Protein AF-A0ABD1QS02-F1 (afdb_monomer)

Organism: NCBI:txid205694

pLDDT: mean 90.19, std 6.17, range [58.97, 97.56]

Secondary structure (DSSP, 8-state):
--HHHHHHHHHHHHHHTS-GGGEEE-SSTTT--EEE--SSS---EEE-TTT--EEETTTTEE--TTS-HHHHHHS-GGG-SHHHHHHHHHHHHTTPEEPTTT--EE---SS-SEEE-TTS-EEETTT-PBP-TT------

Radius of gyration: 23.35 Å; Cα contacts (8 Å, |Δi|>4): 158; chains: 1; bounding box: 47×21×77 Å

Nearest PDB structures (foldseek):
  7m4m-assembly1_A  TM=3.758E-01  e=2.026E-07  Homo sapiens
  7m4m-assembly2_B  TM=3.766E-01  e=2.647E-07  Homo sapiens
  7m4n-assembly2_B  TM=6.514E-01  e=8.968E-03  Homo sapiens
  7m4o-assembly1_A  TM=6.558E-01  e=1.750E-02  Homo sapiens
  7m4n-assembly1_A  TM=6.416E-01  e=2.614E-02  Homo sapiens

InterPro domains:
  IPR002867 IBR domain [PF01485] (14-69)
  IPR002867 IBR domain [PF01485] (90-138)
  IPR002867 IBR domain [SM00647] (7-69)
  IPR002867 IBR domain [SM00647] (79-138)
  IPR031127 E3 ubiquitin ligase RBR family [PTHR11685] (4-131)
  IPR044066 TRIAD supradomain [PS51873] (1-140)

Foldseek 3Di:
DPPVVVVVVVVVVVVVPADPVQWDFQQDPVGRHIDGHPPPDLAQWDADPGPRFIDGPVQNHGDLPQADPVRLVPDDPVCNDPVSSVVVNVCVVQVWAAQPPPRDTDHDDDDAQWDQDPVRFTAGSQPNHGDDPPDDDGDD

Sequence (140 aa):
MPNDVITMWADALCESLIPPSQKFYCPYKDCSAMLVNDGDKIIRESECPFCWRLFCAQCNVPWHSGVECEEFQRLNENERGREDLMVYELAKQENWQRCPKCKFYVEKTEGCLHISCRCNFEFCYACGETWTSTHGGCRP

Solvent-accessible surface area (backbone atoms only — not comparable to full-atom values): 8842 Å² total; per-residue (Å²): 129,65,68,68,58,55,50,53,51,52,51,53,52,59,55,66,71,54,57,74,91,30,53,48,54,45,58,49,85,91,65,48,46,81,45,79,51,91,72,87,64,94,52,50,80,45,66,40,94,87,76,73,46,58,24,25,64,73,75,57,35,66,56,58,77,94,51,53,72,72,59,54,70,70,47,55,80,94,48,68,42,74,67,42,42,52,52,50,45,50,31,61,76,70,68,41,37,51,41,78,86,81,59,49,76,43,82,80,90,72,88,71,53,76,39,76,43,97,85,74,49,49,24,29,58,69,78,47,44,75,63,50,99,83,68,74,89,82,65,126

Mean predicted aligned error: 7.41 Å

Structure (mmCIF, N/CA/C/O backbone):
data_AF-A0ABD1QS02-F1
#
_entry.id   AF-A0ABD1QS02-F1
#
loop_
_atom_site.group_PDB
_atom_site.id
_atom_site.type_symbol
_atom_site.label_atom_id
_atom_site.label_alt_id
_atom_site.label_comp_id
_atom_site.label_asym_id
_atom_site.label_entity_id
_atom_site.label_seq_id
_atom_site.pdbx_PDB_ins_code
_atom_site.Cartn_x
_atom_site.Cartn_y
_atom_site.Cartn_z
_atom_site.occupancy
_atom_site.B_iso_or_equiv
_atom_site.auth_seq_id
_atom_site.auth_comp_id
_atom_site.auth_asym_id
_atom_site.auth_atom_id
_atom_site.pdbx_PDB_model_num
ATOM 1 N N . MET A 1 1 ? 23.789 -8.936 -44.831 1.00 58.97 1 MET A N 1
ATOM 2 C CA . MET A 1 1 ? 22.963 -9.211 -43.637 1.00 58.97 1 MET A CA 1
ATOM 3 C C . MET A 1 1 ? 21.734 -8.324 -43.686 1.00 58.97 1 MET A C 1
ATOM 5 O O . MET A 1 1 ? 21.883 -7.205 -44.164 1.00 58.97 1 MET A O 1
ATOM 9 N N . PRO A 1 2 ? 20.554 -8.795 -43.252 1.00 77.06 2 PRO A N 1
ATOM 10 C CA . PRO A 1 2 ? 19.379 -7.935 -43.134 1.00 77.06 2 PRO A CA 1
ATOM 11 C C . PRO A 1 2 ? 19.676 -6.803 -42.147 1.00 77.06 2 PRO A C 1
ATOM 13 O O . PRO A 1 2 ? 20.280 -7.052 -41.103 1.00 77.06 2 PRO A O 1
ATOM 16 N N . ASN A 1 3 ? 19.282 -5.579 -42.496 1.00 76.06 3 ASN A N 1
ATOM 17 C CA . ASN A 1 3 ? 19.550 -4.380 -41.698 1.00 76.06 3 ASN A CA 1
ATOM 18 C C . ASN A 1 3 ? 19.000 -4.522 -40.266 1.00 76.06 3 ASN A C 1
ATOM 20 O O . ASN A 1 3 ? 19.664 -4.161 -39.301 1.00 76.06 3 ASN A O 1
ATOM 24 N N . ASP A 1 4 ? 17.851 -5.182 -40.143 1.00 81.19 4 ASP A N 1
ATOM 25 C CA . ASP A 1 4 ? 17.141 -5.440 -38.889 1.00 81.19 4 ASP A CA 1
ATOM 26 C C . ASP A 1 4 ? 17.986 -6.247 -37.893 1.00 81.19 4 ASP A C 1
ATOM 28 O O . ASP A 1 4 ? 17.966 -5.988 -36.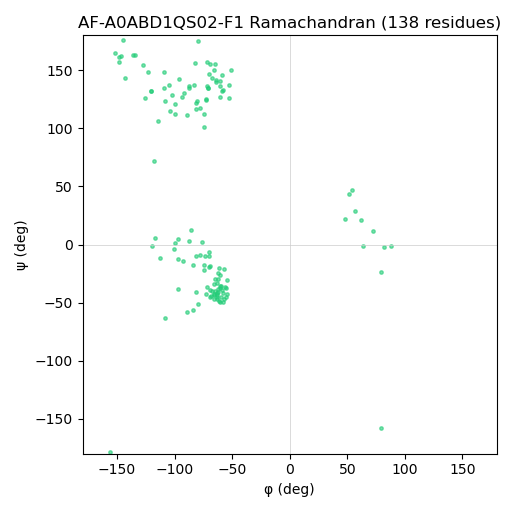693 1.00 81.19 4 ASP A O 1
ATOM 32 N N . VAL A 1 5 ? 18.800 -7.189 -38.385 1.00 83.00 5 VAL A N 1
ATOM 33 C CA . VAL A 1 5 ? 19.680 -7.992 -37.525 1.00 83.00 5 VAL A CA 1
ATOM 34 C C . VAL A 1 5 ? 20.835 -7.143 -36.997 1.00 83.00 5 VAL A C 1
ATOM 36 O O . VAL A 1 5 ? 21.226 -7.301 -35.848 1.00 83.00 5 VAL A O 1
ATOM 39 N N . ILE A 1 6 ? 21.365 -6.216 -37.799 1.00 84.50 6 ILE A N 1
ATOM 40 C CA . ILE A 1 6 ? 22.436 -5.312 -37.356 1.00 84.50 6 ILE A CA 1
ATOM 41 C C . ILE A 1 6 ? 21.911 -4.372 -36.266 1.00 84.50 6 ILE A C 1
ATOM 43 O O . ILE A 1 6 ? 22.582 -4.197 -35.252 1.00 84.50 6 ILE A O 1
ATOM 47 N N . THR A 1 7 ? 20.703 -3.826 -36.437 1.00 84.56 7 THR A N 1
ATOM 48 C CA . THR A 1 7 ? 20.045 -2.987 -35.425 1.00 84.56 7 THR A CA 1
ATOM 49 C C . THR A 1 7 ? 19.822 -3.754 -34.124 1.00 84.56 7 THR A C 1
ATOM 51 O O . THR A 1 7 ? 20.266 -3.299 -33.077 1.00 84.56 7 THR A O 1
ATOM 54 N N . MET A 1 8 ? 19.260 -4.965 -34.185 1.00 82.69 8 MET A N 1
ATOM 55 C CA . MET A 1 8 ? 19.061 -5.794 -32.990 1.00 82.69 8 MET A CA 1
ATOM 56 C C . MET A 1 8 ? 20.369 -6.111 -32.254 1.00 82.69 8 MET A C 1
ATOM 58 O O . MET A 1 8 ? 20.401 -6.140 -31.027 1.00 82.69 8 MET A O 1
ATOM 62 N N . TRP A 1 9 ? 21.453 -6.373 -32.990 1.00 85.50 9 TRP A N 1
ATOM 63 C CA . TRP A 1 9 ? 22.761 -6.632 -32.386 1.00 85.50 9 TRP A CA 1
ATOM 64 C C . TRP A 1 9 ? 23.346 -5.374 -31.744 1.00 85.50 9 TRP A C 1
ATOM 66 O O . TRP A 1 9 ? 23.940 -5.469 -30.672 1.00 85.50 9 TRP A O 1
ATOM 76 N N . ALA A 1 10 ? 23.173 -4.209 -32.370 1.00 84.62 10 ALA A N 1
ATOM 77 C CA . ALA A 1 10 ? 23.593 -2.935 -31.799 1.00 84.62 10 ALA A CA 1
ATOM 78 C C . ALA A 1 10 ? 22.831 -2.623 -30.500 1.00 84.62 10 ALA A C 1
ATOM 80 O O . ALA A 1 10 ? 23.466 -2.296 -29.498 1.00 84.62 10 ALA A O 1
ATOM 81 N N . ASP A 1 11 ? 21.509 -2.810 -30.486 1.00 85.31 11 ASP A N 1
ATOM 82 C CA . ASP A 1 11 ? 20.675 -2.624 -29.295 1.00 85.31 11 ASP A CA 1
ATOM 83 C C . ASP A 1 11 ? 21.090 -3.590 -28.178 1.00 85.31 11 ASP A C 1
ATOM 85 O O . ASP A 1 11 ? 21.380 -3.161 -27.064 1.00 85.31 11 ASP A O 1
ATOM 89 N N . ALA A 1 12 ? 21.246 -4.882 -28.486 1.00 84.69 12 ALA A N 1
ATOM 90 C CA . ALA A 1 12 ? 21.679 -5.882 -27.510 1.00 84.69 12 ALA A CA 1
ATOM 91 C C . ALA A 1 12 ? 23.068 -5.578 -26.917 1.00 84.69 12 ALA A C 1
ATOM 93 O O . ALA A 1 12 ? 23.300 -5.788 -25.723 1.00 84.69 12 ALA A O 1
ATOM 94 N N . LEU A 1 13 ? 23.999 -5.066 -27.730 1.00 87.12 13 LEU A N 1
ATOM 95 C CA . LEU A 1 13 ? 25.314 -4.632 -27.260 1.00 87.12 13 LEU A CA 1
ATOM 96 C C . LEU A 1 13 ? 25.198 -3.424 -26.326 1.00 87.12 13 LEU A C 1
ATOM 98 O O . LEU A 1 13 ? 25.777 -3.459 -25.241 1.00 87.12 13 LEU A O 1
ATOM 102 N N . CYS A 1 14 ? 24.427 -2.399 -26.695 1.00 84.44 14 CYS A N 1
ATOM 103 C CA . CYS A 1 14 ? 24.156 -1.248 -25.832 1.00 84.44 14 CYS A CA 1
ATOM 104 C C . CYS A 1 14 ? 23.538 -1.679 -24.497 1.00 84.44 14 CYS A C 1
ATOM 106 O O . CYS A 1 14 ? 24.009 -1.276 -23.434 1.00 84.44 14 CYS A O 1
ATOM 108 N N . GLU A 1 15 ? 22.537 -2.558 -24.532 1.00 84.38 15 GLU A N 1
ATOM 109 C CA . GLU A 1 15 ? 21.910 -3.086 -23.325 1.00 84.38 15 GLU A CA 1
ATOM 110 C C . GLU A 1 15 ? 22.900 -3.872 -22.460 1.00 84.38 15 GLU A C 1
ATOM 112 O O . GLU A 1 15 ? 22.857 -3.766 -21.235 1.00 84.38 15 GLU A O 1
ATOM 117 N N . SER A 1 16 ? 23.817 -4.641 -23.054 1.00 86.44 16 SER A N 1
ATOM 118 C CA . SER A 1 16 ? 24.817 -5.429 -22.315 1.00 86.44 16 SER A CA 1
ATOM 119 C C . SER A 1 16 ? 25.778 -4.581 -21.472 1.00 86.44 16 SER A C 1
ATOM 121 O O . SER A 1 16 ? 26.301 -5.076 -20.473 1.00 86.44 16 SER A O 1
ATOM 123 N N . LEU A 1 17 ? 25.971 -3.307 -21.833 1.00 88.75 17 LEU A N 1
ATOM 124 C CA . LEU A 1 17 ? 26.829 -2.372 -21.100 1.00 88.75 17 LEU A CA 1
ATOM 125 C C . LEU A 1 17 ? 26.200 -1.887 -19.793 1.00 88.75 17 LEU A C 1
ATOM 127 O O . LEU A 1 17 ? 26.923 -1.457 -18.898 1.00 88.75 17 LEU A O 1
ATOM 131 N N . ILE A 1 18 ? 24.873 -1.959 -19.671 1.00 87.56 18 ILE A N 1
ATOM 132 C CA . ILE A 1 18 ? 24.165 -1.528 -18.469 1.00 87.56 18 ILE A CA 1
ATOM 133 C C . ILE A 1 18 ? 24.242 -2.658 -17.421 1.00 87.56 18 ILE A C 1
ATOM 135 O O . ILE A 1 18 ? 23.764 -3.774 -17.680 1.00 87.56 18 ILE A O 1
ATOM 139 N N . PRO A 1 19 ? 24.800 -2.400 -16.223 1.00 89.31 19 PRO A N 1
ATOM 140 C CA . PRO A 1 19 ? 24.826 -3.349 -15.119 1.00 89.31 19 PRO A CA 1
ATOM 141 C C . PRO A 1 19 ? 23.431 -3.898 -14.788 1.00 89.31 19 PRO A C 1
ATOM 143 O O . PRO A 1 19 ? 22.477 -3.124 -14.687 1.00 89.31 19 PRO A O 1
ATOM 146 N N . PRO A 1 20 ? 23.283 -5.210 -14.523 1.00 85.69 20 PRO A N 1
ATOM 147 C CA . PRO A 1 20 ? 22.000 -5.785 -14.117 1.00 85.69 20 PRO A CA 1
ATOM 148 C C . PRO A 1 20 ? 21.375 -5.106 -12.890 1.00 85.69 20 PRO A C 1
ATOM 150 O O . PRO A 1 20 ? 20.158 -5.026 -12.802 1.00 85.69 20 PRO A O 1
ATOM 153 N N . SER A 1 21 ? 22.191 -4.577 -11.972 1.00 86.94 21 SER A N 1
ATOM 154 C CA . SER A 1 21 ? 21.732 -3.856 -10.776 1.00 86.94 21 SER A CA 1
ATOM 155 C C . SER A 1 21 ? 21.088 -2.497 -11.065 1.00 86.94 21 SER A C 1
ATOM 157 O O . SER A 1 21 ? 20.406 -1.966 -10.196 1.00 86.94 21 SER A O 1
ATOM 159 N N . GLN A 1 22 ? 21.321 -1.926 -12.249 1.00 88.69 22 GLN A N 1
ATOM 160 C CA . GLN A 1 22 ? 20.731 -0.657 -12.684 1.00 88.69 22 GLN A CA 1
ATOM 161 C C . GLN A 1 22 ? 19.493 -0.868 -13.561 1.00 88.69 22 GLN A C 1
ATOM 163 O O . GLN A 1 22 ? 18.747 0.075 -13.810 1.00 88.69 22 GLN A O 1
ATOM 168 N N . LYS A 1 23 ? 19.251 -2.100 -14.022 1.00 90.00 23 LYS A N 1
ATOM 169 C CA . LYS A 1 23 ? 18.100 -2.438 -14.859 1.00 90.00 23 LYS A CA 1
ATOM 170 C C . LYS A 1 23 ? 16.901 -2.792 -14.003 1.00 90.00 23 LYS A C 1
ATOM 172 O O . LYS A 1 23 ? 16.981 -3.620 -13.099 1.00 90.00 23 LYS A O 1
ATOM 177 N N . PHE A 1 24 ? 15.761 -2.243 -14.374 1.00 92.31 24 PHE A N 1
ATOM 178 C CA . PHE A 1 24 ? 14.468 -2.676 -13.874 1.00 92.31 24 PHE A CA 1
ATOM 179 C C . PHE A 1 24 ? 13.432 -2.550 -14.989 1.00 92.31 24 PHE A C 1
ATOM 181 O O . PHE A 1 24 ? 13.738 -2.113 -16.097 1.00 92.31 24 PHE A O 1
ATOM 188 N N . TYR A 1 25 ? 12.205 -2.979 -14.722 1.00 94.44 25 TYR A N 1
ATOM 189 C CA . TYR A 1 25 ? 11.143 -2.978 -15.721 1.00 94.44 25 TYR A CA 1
ATOM 190 C C . TYR A 1 25 ? 9.952 -2.179 -15.223 1.00 94.44 25 TYR A C 1
ATOM 192 O O . TYR A 1 25 ? 9.657 -2.150 -14.027 1.00 94.44 25 TYR A O 1
ATOM 200 N N . CYS A 1 26 ? 9.243 -1.557 -16.163 1.00 96.62 26 CYS A N 1
ATOM 201 C CA . CYS A 1 26 ? 7.964 -0.929 -15.894 1.00 96.62 26 CYS A CA 1
ATOM 202 C C . CYS A 1 26 ? 7.030 -1.950 -15.212 1.00 96.62 26 CYS A C 1
ATOM 204 O O . CYS A 1 26 ? 6.806 -3.032 -15.763 1.00 96.62 26 CYS A O 1
ATOM 206 N N . PRO A 1 27 ? 6.451 -1.626 -14.041 1.00 95.94 27 PRO A N 1
ATOM 207 C CA . PRO A 1 27 ? 5.675 -2.592 -13.262 1.00 95.94 27 PRO A CA 1
ATOM 208 C C . PRO A 1 27 ? 4.301 -2.903 -13.866 1.00 95.94 27 PRO A C 1
ATOM 210 O O . PRO A 1 27 ? 3.607 -3.823 -13.432 1.00 95.94 27 PRO A O 1
ATOM 213 N N . TYR A 1 28 ? 3.888 -2.139 -14.873 1.00 96.06 28 TYR A N 1
ATOM 214 C CA . TYR A 1 28 ? 2.664 -2.389 -15.608 1.00 96.06 28 TYR A CA 1
ATOM 215 C C . TYR A 1 28 ? 2.892 -3.476 -16.660 1.00 96.06 28 TYR A C 1
ATOM 217 O O . TYR A 1 28 ? 3.672 -3.287 -17.593 1.00 96.06 28 TYR A O 1
ATOM 225 N N . LYS A 1 29 ? 2.199 -4.611 -16.507 1.00 94.00 29 LYS A N 1
ATOM 226 C CA . LYS A 1 29 ? 2.383 -5.834 -17.317 1.00 94.00 29 LYS A CA 1
ATOM 227 C C . LYS A 1 29 ? 2.124 -5.653 -18.815 1.00 94.00 29 LYS A C 1
ATOM 229 O O . LYS A 1 29 ? 2.643 -6.408 -19.621 1.00 94.00 29 LYS A O 1
ATOM 234 N N . ASP A 1 30 ? 1.288 -4.688 -19.174 1.00 96.69 30 ASP A N 1
ATOM 235 C CA . ASP A 1 30 ? 0.977 -4.302 -20.554 1.00 96.69 30 ASP A CA 1
ATOM 236 C C . ASP A 1 30 ? 2.041 -3.378 -21.175 1.00 96.69 30 ASP A C 1
ATOM 238 O O . ASP A 1 30 ? 2.003 -3.127 -22.373 1.00 96.69 30 ASP A O 1
ATOM 242 N N . CYS A 1 31 ? 2.986 -2.872 -20.375 1.00 97.38 31 CYS A N 1
ATOM 243 C CA . CYS A 1 31 ? 4.122 -2.077 -20.836 1.00 97.38 31 CYS A CA 1
ATOM 244 C C . CYS A 1 31 ? 5.428 -2.866 -20.727 1.00 97.38 31 CYS A C 1
ATOM 246 O O . CYS A 1 31 ? 6.080 -3.110 -21.735 1.00 97.38 31 CYS A O 1
ATOM 248 N N . SER A 1 32 ? 5.824 -3.239 -19.504 1.00 95.25 32 SER A N 1
ATOM 249 C CA . SER A 1 32 ? 7.060 -3.978 -19.199 1.00 95.25 32 SER A CA 1
ATOM 250 C C . SER A 1 32 ? 8.339 -3.439 -19.859 1.00 95.25 32 SER A C 1
ATOM 252 O O . SER A 1 32 ? 9.321 -4.167 -19.977 1.00 95.25 32 SER A O 1
ATOM 254 N N . ALA A 1 33 ? 8.357 -2.163 -20.257 1.00 95.06 33 ALA A N 1
ATOM 255 C CA . ALA A 1 33 ? 9.528 -1.532 -20.848 1.00 95.06 33 ALA A CA 1
ATOM 256 C C . ALA A 1 33 ? 10.714 -1.557 -19.874 1.00 95.06 33 ALA A C 1
ATOM 258 O O . ALA A 1 33 ? 10.530 -1.357 -18.669 1.00 95.06 33 ALA A O 1
ATOM 259 N N . MET A 1 34 ? 11.920 -1.793 -20.392 1.00 93.38 34 MET A N 1
ATOM 260 C CA . MET A 1 34 ? 13.146 -1.732 -19.600 1.00 93.38 34 MET A CA 1
ATOM 261 C C . MET A 1 34 ? 13.464 -0.277 -19.249 1.00 93.38 34 MET A C 1
ATOM 263 O O . MET A 1 34 ? 13.378 0.614 -20.093 1.00 93.38 34 MET A O 1
ATOM 267 N N . LEU A 1 35 ? 13.820 -0.046 -17.992 1.00 92.50 35 LEU A N 1
ATOM 268 C CA . LEU A 1 35 ? 14.182 1.245 -17.431 1.00 92.50 35 LEU A CA 1
ATOM 269 C C . LEU A 1 35 ? 15.540 1.125 -16.734 1.00 92.50 35 LEU A C 1
ATOM 271 O O . LEU A 1 35 ? 15.935 0.042 -16.288 1.00 92.50 35 LEU A O 1
ATOM 275 N N . VAL A 1 36 ? 16.248 2.249 -16.640 1.00 90.69 36 VAL A N 1
ATOM 276 C CA . VAL A 1 36 ? 17.588 2.319 -16.051 1.00 90.69 36 VAL A CA 1
ATOM 277 C C . VAL A 1 36 ? 17.570 3.277 -14.868 1.00 90.69 36 VAL A C 1
ATOM 279 O O . VAL A 1 36 ? 17.022 4.375 -14.957 1.00 90.69 36 VAL A O 1
ATOM 282 N N . ASN A 1 37 ? 18.133 2.838 -13.746 1.00 87.56 37 ASN A N 1
ATOM 283 C CA . ASN A 1 37 ? 18.384 3.656 -12.571 1.00 87.56 37 ASN A CA 1
ATOM 284 C C . ASN A 1 37 ? 19.896 3.779 -12.373 1.00 87.56 37 ASN A C 1
ATOM 286 O O . ASN A 1 37 ? 20.543 2.841 -11.906 1.00 87.56 37 ASN A O 1
ATOM 290 N N . ASP A 1 38 ? 20.438 4.953 -12.690 1.00 82.00 38 ASP A N 1
ATOM 291 C CA . ASP A 1 38 ? 21.877 5.225 -12.622 1.00 82.00 38 ASP A CA 1
ATOM 292 C C . ASP A 1 38 ? 22.413 5.292 -11.176 1.00 82.00 38 ASP A C 1
ATOM 294 O O . ASP A 1 38 ? 23.621 5.315 -10.963 1.00 82.00 38 ASP A O 1
ATOM 298 N N . GLY A 1 39 ? 21.538 5.238 -10.162 1.00 74.31 39 GLY A N 1
ATOM 299 C CA . GLY A 1 39 ? 21.913 5.110 -8.748 1.00 74.31 39 GLY A CA 1
ATOM 300 C C . GLY A 1 39 ? 22.319 6.419 -8.066 1.00 74.31 39 GLY A C 1
ATOM 301 O O . GLY A 1 39 ? 22.550 6.429 -6.859 1.00 74.31 39 GLY A O 1
ATOM 302 N N . ASP A 1 40 ? 22.343 7.530 -8.801 1.00 77.00 40 ASP A N 1
ATOM 303 C CA . ASP A 1 40 ? 22.753 8.844 -8.292 1.00 77.00 40 ASP A CA 1
ATOM 304 C C . ASP A 1 40 ? 21.818 9.402 -7.212 1.00 77.00 40 ASP A C 1
ATOM 306 O O . ASP A 1 40 ? 22.228 10.194 -6.360 1.00 77.00 40 ASP A O 1
ATOM 310 N N . LYS A 1 41 ? 20.531 9.038 -7.265 1.00 80.19 41 LYS A N 1
ATOM 311 C CA . LYS A 1 41 ? 19.497 9.553 -6.364 1.00 80.19 41 LYS A CA 1
ATOM 312 C C . LYS A 1 41 ? 18.493 8.472 -6.006 1.00 80.19 41 LYS A C 1
ATOM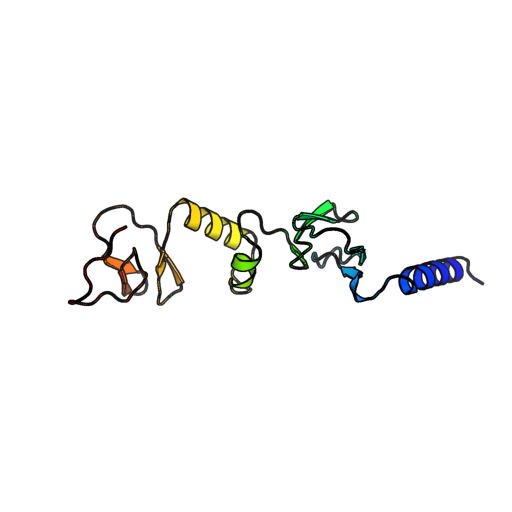 314 O O . LYS A 1 41 ? 18.065 7.685 -6.845 1.00 80.19 41 LYS A O 1
ATOM 319 N N . ILE A 1 42 ? 18.040 8.511 -4.757 1.00 82.44 42 ILE A N 1
ATOM 320 C CA . ILE A 1 42 ? 16.878 7.741 -4.323 1.00 82.44 42 ILE A CA 1
ATOM 321 C C . ILE A 1 42 ? 15.634 8.438 -4.878 1.00 82.44 42 ILE A C 1
ATOM 323 O O . ILE A 1 42 ? 15.182 9.452 -4.347 1.00 82.44 42 ILE A O 1
ATOM 327 N N . ILE A 1 43 ? 15.093 7.898 -5.967 1.00 87.94 43 ILE A N 1
ATOM 328 C CA . ILE A 1 43 ? 13.860 8.376 -6.594 1.00 87.94 43 ILE A CA 1
ATOM 329 C C . ILE A 1 43 ? 12.727 7.458 -6.144 1.00 87.94 43 ILE A C 1
ATOM 331 O O . ILE A 1 43 ? 12.781 6.248 -6.342 1.00 87.94 43 ILE A O 1
ATOM 335 N N . ARG A 1 44 ? 11.708 8.023 -5.493 1.00 92.12 44 ARG A N 1
ATOM 336 C CA . ARG A 1 44 ? 10.498 7.276 -5.124 1.00 92.12 44 ARG A CA 1
ATOM 337 C C . ARG A 1 44 ? 9.472 7.338 -6.240 1.00 92.12 44 ARG A C 1
ATOM 339 O O . ARG A 1 44 ? 9.065 6.299 -6.726 1.00 92.12 44 ARG A O 1
ATOM 346 N N . GLU A 1 45 ? 9.068 8.537 -6.629 1.00 94.69 45 GLU A N 1
ATOM 347 C CA . GLU A 1 45 ? 8.066 8.768 -7.666 1.00 94.69 45 GLU A CA 1
ATOM 348 C C . GLU A 1 45 ? 8.744 8.957 -9.019 1.00 94.69 45 GLU A C 1
ATOM 350 O 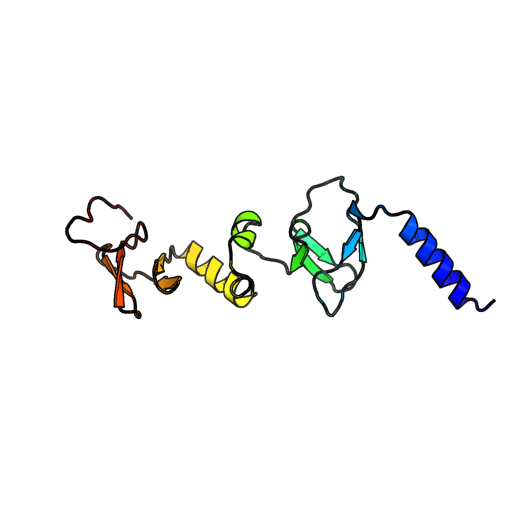O . GLU A 1 45 ? 9.654 9.775 -9.150 1.00 94.69 45 GLU A O 1
ATOM 355 N N . SER A 1 46 ? 8.321 8.193 -10.021 1.00 94.69 46 SER A N 1
ATOM 356 C CA . SER A 1 46 ? 8.805 8.340 -11.390 1.00 94.69 46 SER A CA 1
ATOM 357 C C . SER A 1 46 ? 7.710 7.979 -12.385 1.00 94.69 46 SER A C 1
ATOM 359 O O . SER A 1 46 ? 6.777 7.244 -12.065 1.00 94.69 46 SER A O 1
ATOM 361 N N . GLU A 1 47 ? 7.822 8.498 -13.600 1.00 96.62 47 GLU A N 1
ATOM 362 C CA . GLU A 1 47 ? 6.903 8.238 -14.699 1.00 96.62 47 GLU A CA 1
ATOM 363 C C . GLU A 1 47 ? 7.593 7.372 -15.753 1.00 96.62 47 GLU A C 1
ATOM 365 O O . GLU A 1 47 ? 8.748 7.601 -16.114 1.00 96.62 47 GLU A O 1
ATOM 370 N N . CYS A 1 48 ? 6.902 6.346 -16.251 1.00 96.56 48 CYS A N 1
ATOM 371 C CA . CYS A 1 48 ? 7.449 5.528 -17.326 1.00 96.56 48 CYS A CA 1
ATOM 372 C C . CYS A 1 48 ? 7.418 6.310 -18.655 1.00 96.56 48 CYS A C 1
ATOM 374 O O . CYS A 1 48 ? 6.327 6.657 -19.098 1.00 96.56 48 CYS A O 1
ATOM 376 N N . PRO A 1 49 ? 8.545 6.495 -19.368 1.00 95.94 49 PRO A N 1
ATOM 377 C CA . PRO A 1 49 ? 8.581 7.264 -20.619 1.00 95.94 49 PRO A CA 1
ATOM 378 C C . PRO A 1 49 ? 7.871 6.576 -21.799 1.00 95.94 49 PRO A C 1
ATOM 380 O O . PRO A 1 49 ? 7.686 7.181 -22.851 1.00 95.94 49 PRO A O 1
ATOM 383 N N . PHE A 1 50 ? 7.485 5.305 -21.650 1.00 96.62 50 PHE A N 1
ATOM 384 C CA . PHE A 1 50 ? 6.814 4.532 -22.698 1.00 96.62 50 PHE A CA 1
ATOM 385 C C . PHE A 1 50 ? 5.292 4.523 -22.543 1.00 96.62 50 PHE A C 1
ATOM 387 O O . PHE A 1 50 ? 4.572 4.570 -23.537 1.00 96.62 50 PHE A O 1
ATOM 394 N N . CYS A 1 51 ? 4.791 4.445 -21.305 1.00 97.56 51 CYS A N 1
ATOM 395 C CA . CYS A 1 51 ? 3.354 4.358 -21.029 1.00 97.56 51 CYS A CA 1
ATOM 396 C C . CYS A 1 51 ? 2.800 5.515 -20.190 1.00 97.56 51 CYS A C 1
ATOM 398 O O . CYS A 1 51 ? 1.601 5.520 -19.928 1.00 97.56 51 CYS A O 1
ATOM 400 N N . TRP A 1 52 ? 3.648 6.461 -19.772 1.00 97.00 52 TRP A N 1
ATOM 401 C CA . TRP A 1 52 ? 3.280 7.700 -19.069 1.00 97.00 52 TRP A CA 1
ATOM 402 C C . TRP A 1 52 ? 2.485 7.472 -17.775 1.00 97.00 52 TRP A C 1
ATOM 404 O O . TRP A 1 52 ? 1.641 8.262 -17.364 1.00 97.00 52 TRP A O 1
ATOM 414 N N . ARG A 1 53 ? 2.712 6.319 -17.133 1.00 97.06 53 ARG A N 1
ATOM 415 C CA . ARG A 1 53 ? 2.106 5.971 -15.846 1.00 97.06 53 ARG A CA 1
ATOM 416 C C . ARG A 1 53 ? 3.134 6.111 -14.736 1.00 97.06 53 ARG A C 1
ATOM 418 O O . ARG A 1 53 ? 4.277 5.666 -14.883 1.00 97.06 53 ARG A O 1
ATOM 425 N N . LEU A 1 54 ? 2.692 6.694 -13.625 1.00 95.94 54 LEU A N 1
ATOM 426 C CA . LEU A 1 54 ? 3.486 6.829 -12.411 1.00 95.94 54 LEU A CA 1
ATOM 427 C C . LEU A 1 54 ? 3.740 5.468 -11.767 1.00 95.94 54 LEU A C 1
ATOM 429 O O . LEU A 1 54 ? 2.866 4.601 -11.721 1.00 95.94 54 LEU A O 1
ATOM 433 N N . PHE A 1 55 ? 4.924 5.298 -11.201 1.00 95.75 55 PHE A N 1
ATOM 434 C CA . PHE A 1 55 ? 5.301 4.116 -10.445 1.00 95.75 55 PHE A CA 1
ATOM 435 C C . PHE A 1 55 ? 6.250 4.471 -9.301 1.00 95.75 55 PHE A C 1
ATOM 437 O O . PHE A 1 55 ? 6.853 5.545 -9.271 1.00 95.75 55 PHE A O 1
ATOM 444 N N . CYS A 1 56 ? 6.369 3.552 -8.340 1.00 95.56 56 CYS A N 1
ATOM 445 C CA . CYS A 1 56 ? 7.342 3.679 -7.266 1.00 95.56 56 CYS A CA 1
ATOM 446 C C . CYS A 1 56 ? 8.673 3.041 -7.690 1.00 95.56 56 CYS A C 1
ATOM 448 O O . CYS A 1 56 ? 8.744 1.818 -7.806 1.00 95.56 56 CYS A O 1
ATOM 450 N N . ALA A 1 57 ? 9.727 3.834 -7.895 1.00 93.19 57 ALA A N 1
ATOM 451 C CA . ALA A 1 57 ? 11.037 3.344 -8.342 1.00 93.19 57 ALA A CA 1
ATOM 452 C C . ALA A 1 57 ? 11.826 2.608 -7.240 1.00 93.19 57 ALA A C 1
ATOM 454 O O . ALA A 1 57 ? 12.741 1.848 -7.535 1.00 93.19 57 ALA A O 1
ATOM 455 N N . GLN A 1 58 ? 11.455 2.790 -5.967 1.00 92.31 58 GLN A N 1
ATOM 456 C CA . GLN A 1 58 ? 12.033 2.018 -4.859 1.00 92.31 58 GLN A CA 1
ATOM 457 C C . GLN A 1 58 ? 11.383 0.642 -4.713 1.00 92.31 58 GLN A C 1
ATOM 459 O O . GLN A 1 58 ? 12.058 -0.345 -4.435 1.00 92.31 58 GLN A O 1
ATOM 464 N N . CYS A 1 59 ? 10.059 0.575 -4.865 1.00 93.12 59 CYS A N 1
ATOM 465 C CA . CYS A 1 59 ? 9.304 -0.662 -4.683 1.00 93.12 59 CYS A CA 1
ATOM 466 C C . CYS A 1 59 ? 9.118 -1.449 -5.988 1.00 93.12 59 CYS A C 1
ATOM 468 O O . CYS A 1 59 ? 8.747 -2.615 -5.920 1.00 93.12 59 CYS A O 1
ATOM 470 N N . ASN A 1 60 ? 9.373 -0.837 -7.150 1.00 93.56 60 ASN A N 1
ATOM 471 C CA . ASN A 1 60 ? 9.143 -1.407 -8.482 1.00 93.56 60 ASN A CA 1
ATOM 472 C C . ASN A 1 60 ? 7.701 -1.910 -8.674 1.00 93.56 60 ASN A C 1
ATOM 474 O O . ASN A 1 60 ? 7.460 -3.016 -9.150 1.00 93.56 60 ASN A O 1
ATOM 478 N N . VAL A 1 61 ? 6.729 -1.085 -8.282 1.00 94.75 61 VAL A N 1
ATOM 479 C CA . VAL A 1 61 ? 5.282 -1.371 -8.325 1.00 94.75 61 VAL A CA 1
ATOM 480 C C . VAL A 1 61 ? 4.516 -0.160 -8.864 1.00 94.75 61 VAL A C 1
ATOM 482 O O . VAL A 1 61 ? 5.072 0.947 -8.867 1.00 94.75 61 VAL A O 1
ATOM 485 N N . PRO A 1 62 ? 3.250 -0.323 -9.306 1.00 95.19 62 PRO A N 1
ATOM 486 C CA . PRO A 1 62 ? 2.391 0.812 -9.631 1.00 95.19 62 PRO A CA 1
ATOM 487 C C . PRO A 1 62 ? 2.353 1.840 -8.496 1.00 95.19 62 PRO A C 1
ATOM 489 O O . PRO A 1 62 ? 2.521 1.496 -7.325 1.00 95.19 62 PRO A O 1
ATOM 492 N N . TRP A 1 63 ? 2.156 3.107 -8.850 1.00 95.12 63 TRP A N 1
ATOM 493 C CA . TRP A 1 63 ? 2.223 4.193 -7.877 1.00 95.12 63 TRP A CA 1
ATOM 494 C C . TRP A 1 63 ? 1.221 4.028 -6.726 1.00 95.12 63 TRP A C 1
ATOM 496 O O . TRP A 1 63 ? 0.033 3.801 -6.959 1.00 95.12 63 TRP A O 1
ATOM 506 N N . HIS A 1 64 ? 1.704 4.192 -5.491 1.00 93.81 64 HIS A N 1
ATOM 507 C CA . HIS A 1 64 ? 0.926 4.087 -4.255 1.00 93.81 64 HIS A CA 1
ATOM 508 C C . HIS A 1 64 ? 0.916 5.429 -3.500 1.00 93.81 64 HIS A C 1
ATOM 510 O O . HIS A 1 64 ? 1.577 5.613 -2.479 1.00 93.81 64 HIS A O 1
ATOM 516 N N . SER A 1 65 ? 0.179 6.401 -4.046 1.00 87.62 65 SER A N 1
ATOM 517 C CA . SER A 1 65 ? 0.001 7.725 -3.429 1.00 87.62 65 SER A CA 1
ATOM 518 C C . SER A 1 65 ? -0.618 7.622 -2.025 1.00 87.62 65 SER A C 1
ATOM 520 O O . SER A 1 65 ? -1.431 6.735 -1.782 1.00 87.62 65 SER A O 1
ATOM 522 N N . GLY A 1 66 ? -0.222 8.511 -1.107 1.00 84.38 66 GLY A N 1
ATOM 523 C CA . GLY A 1 66 ? -0.703 8.545 0.287 1.00 84.38 66 GLY A CA 1
ATOM 524 C C . GLY A 1 66 ? -0.052 7.515 1.219 1.00 84.38 66 GLY A C 1
ATOM 525 O O . GLY A 1 66 ? 0.065 7.744 2.419 1.00 84.38 66 GLY A O 1
ATOM 526 N N . VAL A 1 67 ? 0.483 6.423 0.665 1.00 90.75 67 VAL A N 1
ATOM 527 C CA . VAL A 1 67 ? 1.062 5.323 1.446 1.00 90.75 67 VAL A CA 1
ATOM 528 C C . VAL A 1 67 ? 2.581 5.304 1.313 1.00 90.75 67 VAL A C 1
ATOM 530 O O . VAL A 1 67 ? 3.129 5.208 0.208 1.00 90.75 67 VAL A O 1
ATOM 533 N N . GLU A 1 6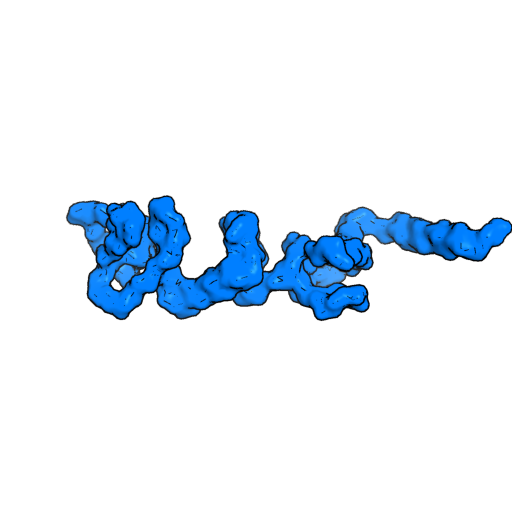8 ? 3.279 5.377 2.446 1.00 92.69 68 GLU A N 1
ATOM 534 C CA . GLU A 1 68 ? 4.742 5.289 2.497 1.00 92.69 68 GLU A CA 1
ATOM 535 C C . GLU A 1 68 ? 5.237 3.906 2.061 1.00 92.69 68 GLU A C 1
ATOM 537 O O . GLU A 1 68 ? 4.556 2.905 2.262 1.00 92.69 68 GLU A O 1
ATOM 542 N N . CYS A 1 69 ? 6.439 3.818 1.475 1.00 94.44 69 CYS A N 1
ATOM 543 C CA . CYS A 1 69 ? 6.977 2.541 0.982 1.00 94.44 69 CYS A CA 1
ATOM 544 C C . CYS A 1 69 ? 6.996 1.463 2.077 1.00 94.44 69 CYS A C 1
ATOM 546 O O . CYS A 1 69 ? 6.611 0.324 1.832 1.00 94.44 69 CYS A O 1
ATOM 548 N N . GLU A 1 70 ? 7.405 1.820 3.296 1.00 93.94 70 GLU A N 1
ATOM 549 C CA . GLU A 1 70 ? 7.432 0.889 4.428 1.00 93.94 70 GLU A CA 1
ATOM 550 C C . GLU A 1 70 ? 6.030 0.376 4.792 1.00 93.94 70 GLU A C 1
ATOM 552 O O . GLU A 1 70 ? 5.841 -0.807 5.065 1.00 93.94 70 GLU A O 1
ATOM 557 N N . GLU A 1 71 ? 5.037 1.261 4.761 1.00 92.06 71 GLU A N 1
ATOM 558 C CA . GLU A 1 71 ? 3.640 0.960 5.062 1.00 92.06 71 GLU A CA 1
ATOM 559 C C . GLU A 1 71 ? 3.034 0.072 3.966 1.00 92.06 71 GLU A C 1
ATOM 561 O O . GLU A 1 71 ? 2.459 -0.974 4.263 1.00 92.06 71 GLU A O 1
ATOM 566 N N . PHE A 1 72 ? 3.287 0.406 2.698 1.00 93.88 72 PHE A N 1
ATOM 567 C CA . PHE A 1 72 ? 2.882 -0.382 1.536 1.00 93.88 72 PHE A CA 1
ATOM 568 C C . PHE A 1 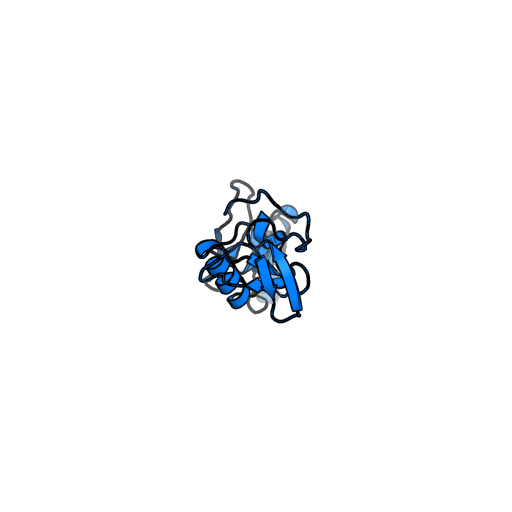72 ? 3.441 -1.811 1.583 1.00 93.88 72 PHE A C 1
ATOM 570 O O . PHE A 1 72 ? 2.722 -2.770 1.307 1.00 93.88 72 PHE A O 1
ATOM 577 N N . GLN A 1 73 ? 4.707 -1.984 1.980 1.00 92.81 73 GLN A N 1
ATOM 578 C CA . GLN A 1 73 ? 5.326 -3.310 2.082 1.00 92.81 73 GLN A CA 1
ATOM 579 C C . GLN A 1 73 ? 4.765 -4.164 3.229 1.00 92.81 73 GLN A C 1
ATOM 581 O O . GLN A 1 73 ? 4.896 -5.387 3.185 1.00 92.81 73 GLN A O 1
ATOM 586 N N . ARG A 1 74 ? 4.115 -3.555 4.228 1.00 91.19 74 ARG A N 1
ATOM 587 C CA . ARG A 1 74 ? 3.423 -4.274 5.312 1.00 91.19 74 ARG A CA 1
ATOM 588 C C . ARG A 1 74 ? 2.002 -4.706 4.935 1.00 91.19 74 ARG A C 1
ATOM 590 O O . ARG A 1 74 ? 1.452 -5.573 5.610 1.00 91.19 74 ARG A O 1
ATOM 597 N N . LEU A 1 75 ? 1.408 -4.127 3.888 1.00 89.69 75 LEU A N 1
ATOM 598 C CA . LEU A 1 75 ? 0.093 -4.533 3.382 1.00 89.69 75 LEU A CA 1
ATOM 599 C C . LEU A 1 75 ? 0.164 -5.908 2.719 1.00 89.69 75 LEU A C 1
ATOM 601 O O . LEU A 1 75 ? 1.159 -6.234 2.063 1.00 89.69 75 LEU A O 1
ATOM 605 N N . ASN A 1 76 ? -0.907 -6.693 2.827 1.00 88.69 76 ASN A N 1
ATOM 606 C CA . ASN A 1 76 ? -1.013 -7.943 2.077 1.00 88.69 76 ASN A CA 1
ATOM 607 C C . ASN A 1 76 ? -1.181 -7.654 0.578 1.00 88.69 76 ASN A C 1
ATOM 609 O O . ASN A 1 76 ? -1.664 -6.591 0.197 1.00 88.69 76 ASN A O 1
ATOM 613 N N . GLU A 1 77 ? -0.808 -8.593 -0.295 1.00 88.06 77 GLU A N 1
ATOM 614 C CA . GLU A 1 77 ? -0.895 -8.395 -1.753 1.00 88.06 77 GLU A CA 1
ATOM 615 C C . GLU A 1 77 ? -2.307 -8.017 -2.225 1.00 88.06 77 GLU A C 1
ATOM 617 O O . GLU A 1 77 ? -2.465 -7.158 -3.089 1.00 88.06 77 GLU A O 1
ATOM 622 N N . ASN A 1 78 ? -3.333 -8.606 -1.607 1.00 88.88 78 ASN A N 1
ATOM 623 C CA . ASN A 1 78 ? -4.742 -8.335 -1.886 1.00 88.88 78 ASN A CA 1
ATOM 624 C C . ASN A 1 78 ? -5.259 -7.006 -1.302 1.00 88.88 78 ASN A C 1
ATOM 626 O O . ASN A 1 78 ? -6.445 -6.738 -1.422 1.00 88.88 78 ASN A O 1
ATOM 630 N N . GLU A 1 79 ? -4.404 -6.217 -0.648 1.00 88.50 79 GLU A N 1
ATOM 631 C CA . GLU A 1 79 ? -4.711 -4.885 -0.104 1.00 88.50 79 GLU A CA 1
ATOM 632 C C . GLU A 1 79 ? -3.872 -3.783 -0.776 1.00 88.50 79 GLU A C 1
ATOM 634 O O . GLU A 1 79 ? -3.882 -2.630 -0.351 1.00 88.50 79 GLU A O 1
ATOM 639 N N . ARG A 1 80 ? -3.094 -4.136 -1.805 1.00 91.06 80 ARG A N 1
ATOM 640 C CA . ARG A 1 80 ? -2.234 -3.208 -2.560 1.00 91.06 80 ARG A CA 1
ATOM 641 C C . ARG A 1 80 ? -2.893 -2.721 -3.852 1.00 91.06 80 ARG A C 1
ATOM 643 O O . ARG A 1 80 ? -2.245 -2.046 -4.654 1.00 91.06 80 ARG A O 1
ATOM 650 N N . GLY A 1 81 ? -4.154 -3.088 -4.086 1.00 89.69 81 GLY A N 1
ATOM 651 C CA . GLY A 1 81 ? -4.938 -2.587 -5.205 1.00 89.69 81 GLY A CA 1
ATOM 652 C C . GLY A 1 81 ? -5.182 -1.084 -5.081 1.00 89.69 81 GLY A C 1
ATOM 653 O O . GLY A 1 81 ? -5.170 -0.520 -3.991 1.00 89.69 81 GLY A O 1
ATOM 654 N N . ARG A 1 82 ? -5.424 -0.410 -6.209 1.00 87.12 82 ARG A N 1
ATOM 655 C CA . ARG A 1 82 ? -5.673 1.042 -6.216 1.00 87.12 82 ARG A CA 1
ATOM 656 C C . ARG A 1 82 ? -6.829 1.430 -5.290 1.00 87.12 82 ARG A C 1
ATOM 658 O O . ARG A 1 82 ? -6.708 2.392 -4.543 1.00 87.12 82 ARG A O 1
ATOM 665 N N . GLU A 1 83 ? -7.930 0.690 -5.356 1.00 90.06 83 GLU A N 1
ATOM 666 C CA . GLU A 1 83 ? -9.122 0.928 -4.535 1.00 90.06 83 GLU A CA 1
ATOM 667 C C . GLU A 1 83 ? -8.843 0.645 -3.053 1.00 90.06 83 GLU A C 1
ATOM 669 O O . GLU A 1 83 ? -9.227 1.441 -2.199 1.00 90.06 83 GLU A O 1
ATOM 674 N N . ASP A 1 84 ? -8.089 -0.415 -2.745 1.00 91.19 84 ASP A N 1
ATOM 675 C CA . ASP A 1 84 ? -7.689 -0.746 -1.373 1.00 91.19 84 ASP A CA 1
ATOM 676 C C . ASP A 1 84 ? -6.811 0.345 -0.755 1.00 91.19 84 ASP A C 1
ATOM 678 O O . ASP A 1 84 ? -7.021 0.732 0.392 1.00 91.19 84 ASP A O 1
ATOM 682 N N . LEU A 1 85 ? -5.866 0.893 -1.526 1.00 91.75 85 LEU A N 1
ATOM 683 C CA . LEU A 1 85 ? -5.023 2.008 -1.091 1.00 91.75 85 LEU A CA 1
ATOM 684 C C . LEU A 1 85 ? -5.835 3.291 -0.870 1.00 91.75 85 LEU A C 1
ATOM 686 O O . LEU A 1 85 ? -5.531 4.051 0.044 1.00 91.75 85 LEU A O 1
ATOM 690 N N . MET A 1 86 ? -6.890 3.526 -1.659 1.00 90.44 86 MET A N 1
ATOM 691 C CA . MET A 1 86 ? -7.804 4.650 -1.420 1.00 90.44 86 MET A CA 1
ATOM 692 C C . MET A 1 86 ? -8.572 4.479 -0.102 1.00 90.44 86 MET A C 1
ATOM 694 O O . MET A 1 86 ? -8.697 5.436 0.658 1.00 90.44 86 MET A O 1
ATOM 698 N N . VAL A 1 87 ? -9.052 3.265 0.195 1.00 91.25 87 VAL A N 1
ATOM 699 C CA . VAL A 1 87 ? -9.700 2.953 1.483 1.00 91.25 87 VAL A CA 1
ATOM 700 C C . VAL A 1 87 ? -8.703 3.066 2.636 1.00 91.25 87 VAL A C 1
ATOM 702 O O . VAL A 1 87 ? -9.051 3.584 3.693 1.00 91.25 87 VAL A O 1
ATOM 705 N N . TYR A 1 88 ? -7.466 2.610 2.434 1.00 91.06 88 TYR A N 1
ATOM 706 C CA . TYR A 1 88 ? -6.383 2.714 3.406 1.00 91.06 88 TYR A CA 1
ATOM 707 C C . TYR A 1 88 ? -6.104 4.168 3.797 1.00 91.06 88 TYR A C 1
ATOM 709 O O . TYR A 1 88 ? -6.058 4.492 4.983 1.00 91.06 88 TYR A O 1
ATOM 717 N N . GLU A 1 89 ? -5.957 5.038 2.799 1.00 90.50 89 GLU A N 1
ATOM 718 C CA . GLU A 1 89 ? -5.700 6.462 2.997 1.00 90.50 89 GLU A CA 1
ATOM 719 C C . GLU A 1 89 ? -6.863 7.143 3.727 1.00 90.50 89 GLU A C 1
ATOM 721 O O . GLU A 1 89 ? -6.648 7.832 4.723 1.00 90.50 89 GLU A O 1
ATOM 726 N N . LEU A 1 90 ? -8.105 6.885 3.302 1.00 92.00 90 LEU A N 1
ATOM 727 C CA . LEU A 1 90 ? -9.290 7.417 3.977 1.00 92.00 90 LEU A CA 1
ATOM 7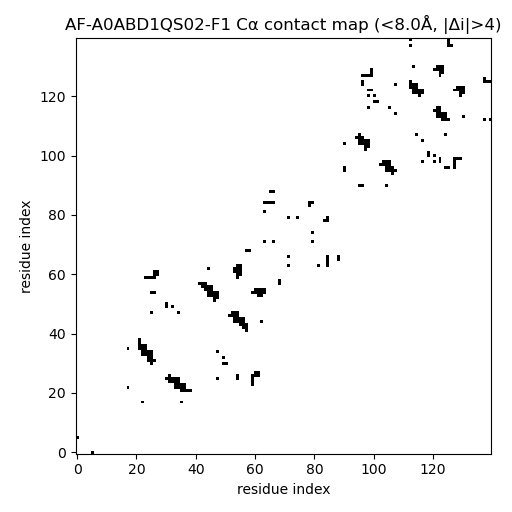28 C C . LEU A 1 90 ? -9.359 6.954 5.439 1.00 92.00 90 LEU A C 1
ATOM 730 O O . LEU A 1 90 ? -9.574 7.758 6.340 1.00 92.00 90 LEU A O 1
ATOM 734 N N . ALA A 1 91 ? -9.117 5.667 5.689 1.00 92.62 91 ALA A N 1
ATOM 735 C CA . ALA A 1 91 ? -9.107 5.117 7.036 1.00 92.62 91 ALA A CA 1
ATOM 736 C C . ALA A 1 91 ? -8.047 5.777 7.930 1.00 92.62 91 ALA A C 1
ATOM 738 O O . ALA A 1 91 ? -8.284 5.977 9.118 1.00 92.62 91 ALA A O 1
ATOM 739 N N . LYS A 1 92 ? -6.886 6.136 7.374 1.00 89.44 92 LYS A N 1
ATOM 740 C CA . LYS A 1 92 ? -5.830 6.853 8.096 1.00 89.44 92 LYS A CA 1
ATOM 741 C C . LYS A 1 92 ? -6.248 8.284 8.432 1.00 89.44 92 LYS A C 1
ATOM 743 O O . LYS A 1 92 ? -6.052 8.718 9.564 1.00 89.44 92 LYS A O 1
ATOM 748 N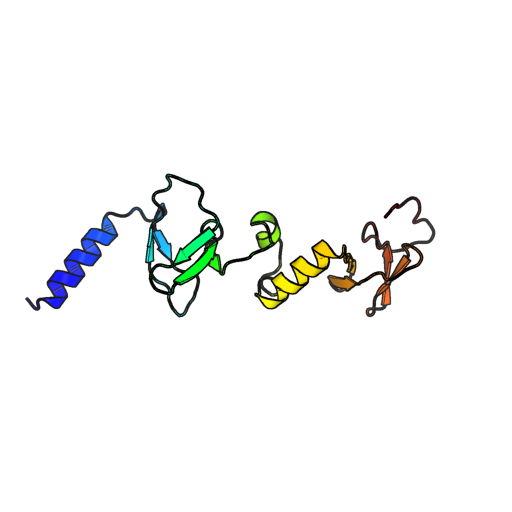 N . GLN A 1 93 ? -6.856 8.990 7.480 1.00 91.50 93 GLN A N 1
ATOM 749 C CA . GLN A 1 93 ? -7.352 10.358 7.669 1.00 91.50 93 GLN A CA 1
ATOM 750 C C . GLN A 1 93 ? -8.456 10.425 8.735 1.00 91.50 93 GLN A C 1
ATOM 752 O O . GLN A 1 93 ? -8.414 11.279 9.620 1.00 91.50 93 GLN A O 1
ATOM 757 N N . GLU A 1 94 ? -9.386 9.472 8.705 1.00 92.81 94 GLU A N 1
ATOM 758 C CA . GLU A 1 94 ? -10.525 9.398 9.627 1.00 92.81 94 GLU A CA 1
ATOM 759 C C . GLU A 1 94 ? -10.214 8.638 10.931 1.00 92.81 94 GLU A C 1
ATOM 761 O O . GLU A 1 94 ? -11.089 8.454 11.778 1.00 92.81 94 GLU A O 1
ATOM 766 N N . ASN A 1 95 ? -8.970 8.181 11.124 1.00 90.69 95 ASN A N 1
ATOM 767 C CA . ASN A 1 95 ? -8.548 7.366 12.271 1.00 90.69 95 ASN A CA 1
ATOM 768 C C . ASN A 1 95 ? -9.451 6.133 12.494 1.00 90.69 95 ASN A C 1
ATOM 770 O O . ASN A 1 95 ? -9.855 5.801 13.615 1.00 90.69 95 ASN A O 1
ATOM 774 N N . TRP A 1 96 ? -9.798 5.448 11.405 1.00 94.81 96 TRP A N 1
ATOM 775 C CA . TRP A 1 96 ? -10.533 4.191 11.440 1.00 94.81 96 TRP A CA 1
ATOM 776 C C . TRP A 1 96 ? -9.663 3.053 11.962 1.00 94.81 96 TRP A C 1
ATOM 778 O O . TRP A 1 96 ? -8.532 2.849 11.517 1.00 94.81 96 TRP A O 1
ATOM 788 N N . GLN A 1 97 ? -10.219 2.254 12.872 1.00 93.31 97 GLN A N 1
ATOM 789 C CA . GLN A 1 97 ? -9.521 1.107 13.446 1.00 93.31 97 GLN A CA 1
ATOM 790 C C . GLN A 1 97 ? -9.886 -0.177 12.703 1.00 93.31 97 GLN A C 1
ATOM 792 O O . GLN A 1 97 ? -11.043 -0.406 12.355 1.00 93.31 97 GLN A O 1
ATOM 797 N N . ARG A 1 98 ? -8.919 -1.076 12.510 1.00 93.56 98 ARG A N 1
ATOM 798 C CA . ARG A 1 98 ? -9.199 -2.417 11.985 1.00 93.56 98 ARG A CA 1
ATOM 799 C C . ARG A 1 98 ? -9.639 -3.350 13.102 1.00 93.56 98 ARG A C 1
ATOM 801 O O . ARG A 1 98 ? -9.019 -3.419 14.159 1.00 93.56 98 ARG A O 1
ATOM 808 N N . CYS A 1 99 ? -10.659 -4.161 12.833 1.00 95.62 99 CYS A N 1
ATOM 809 C CA . CYS A 1 99 ? -11.014 -5.250 13.729 1.00 95.62 99 CYS A CA 1
ATOM 810 C C . CYS A 1 99 ? -9.831 -6.232 13.858 1.00 95.62 99 CYS A C 1
ATOM 812 O O . CYS A 1 99 ? -9.373 -6.766 12.844 1.00 95.62 99 CYS A O 1
ATOM 814 N N . PRO A 1 100 ? -9.375 -6.570 15.074 1.00 94.88 100 PRO A N 1
ATOM 815 C CA . PRO A 1 100 ? -8.234 -7.469 15.264 1.00 94.88 100 PRO A CA 1
ATOM 816 C C . PRO A 1 100 ? -8.470 -8.875 14.708 1.00 94.88 100 PRO A C 1
ATOM 818 O O . PRO A 1 100 ? -7.522 -9.514 14.247 1.00 94.88 100 PRO A O 1
ATOM 821 N N . LYS A 1 101 ? -9.731 -9.327 14.706 1.00 95.50 101 LYS A N 1
ATOM 822 C CA . LYS A 1 101 ? -10.142 -10.657 14.245 1.00 95.50 101 LYS A CA 1
ATOM 823 C C . LYS A 1 101 ? -10.343 -10.729 12.730 1.00 95.50 101 LYS A C 1
ATOM 825 O O . LYS A 1 101 ? -9.720 -11.565 12.088 1.00 95.50 101 LYS A O 1
ATOM 830 N N . CYS A 1 102 ? -11.208 -9.888 12.154 1.00 94.88 102 CYS A N 1
ATOM 831 C CA . CYS A 1 102 ? -11.559 -9.971 10.726 1.00 94.88 102 CYS A CA 1
ATOM 832 C C . CYS A 1 102 ? -10.847 -8.952 9.825 1.00 94.88 102 CYS A C 1
ATOM 834 O O . CYS A 1 102 ? -11.037 -8.993 8.616 1.00 94.88 102 CYS A O 1
ATOM 836 N N . LYS A 1 103 ? -10.051 -8.039 10.393 1.00 92.06 103 LYS A N 1
ATOM 837 C CA . LYS A 1 103 ? -9.255 -7.009 9.698 1.00 92.06 103 LYS A CA 1
ATOM 838 C C . LYS A 1 103 ? -10.032 -5.946 8.916 1.00 92.06 103 LYS A C 1
ATOM 840 O O . LYS A 1 103 ? -9.405 -5.014 8.424 1.00 92.06 103 LYS A O 1
ATOM 845 N N . PHE A 1 104 ? -11.363 -6.003 8.875 1.00 93.12 104 PHE A N 1
ATOM 846 C CA . PHE A 1 104 ? -12.167 -4.914 8.320 1.00 93.12 104 PHE A CA 1
ATOM 847 C C . PHE A 1 104 ? -12.020 -3.629 9.128 1.00 93.12 104 PHE A C 1
ATOM 849 O O . PHE A 1 104 ? -11.978 -3.666 10.361 1.00 93.12 104 PHE A O 1
ATOM 856 N N . TYR A 1 105 ? -11.982 -2.505 8.415 1.00 94.44 105 TYR A N 1
ATOM 857 C CA . TYR A 1 105 ? -12.067 -1.183 9.016 1.00 94.44 105 TYR A CA 1
ATOM 858 C C . TYR A 1 105 ? -13.418 -0.988 9.696 1.00 94.44 105 TYR A C 1
ATOM 860 O O . TYR A 1 105 ? -14.465 -1.414 9.202 1.00 94.44 105 TYR A O 1
ATOM 868 N N . VAL A 1 106 ? -13.365 -0.352 10.854 1.00 95.31 106 VAL A N 1
ATOM 869 C CA . VAL A 1 106 ? -14.508 0.037 11.657 1.00 95.31 106 VAL A CA 1
ATOM 870 C C . VAL A 1 106 ? -14.381 1.530 11.901 1.00 95.31 106 VAL A C 1
ATOM 872 O O . VAL A 1 106 ? -13.349 1.993 12.378 1.00 95.31 106 VAL A O 1
ATOM 875 N N . GLU A 1 107 ? -15.435 2.260 11.567 1.00 94.69 107 GLU A N 1
ATOM 876 C CA . GLU A 1 107 ? -15.606 3.661 11.927 1.00 94.69 107 GLU A CA 1
ATOM 877 C C . GLU A 1 107 ? -16.268 3.746 13.307 1.00 94.69 107 GLU A C 1
ATOM 879 O O . GLU A 1 107 ? -17.231 3.027 13.594 1.00 94.69 107 GLU A O 1
ATOM 884 N N . LYS A 1 108 ? -15.767 4.639 14.161 1.00 91.44 108 LYS A N 1
ATOM 885 C CA . LYS A 1 108 ? -16.408 5.001 15.426 1.00 91.44 108 LYS A CA 1
ATOM 886 C C . LYS A 1 108 ? -17.072 6.366 15.283 1.00 91.44 108 LYS A C 1
ATOM 888 O O . LYS A 1 108 ? -16.383 7.372 15.184 1.00 91.44 108 LYS A O 1
ATOM 893 N N . THR A 1 10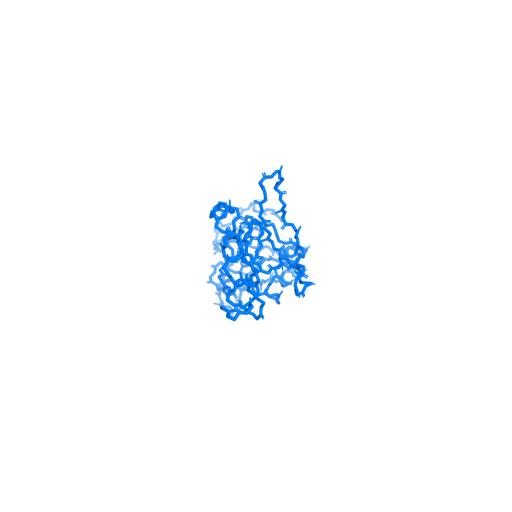9 ? -18.397 6.404 15.376 1.00 86.75 109 THR A N 1
ATOM 894 C CA . THR A 1 109 ? -19.172 7.650 15.292 1.00 86.75 109 THR A CA 1
ATOM 895 C C . THR A 1 109 ? -19.166 8.427 16.611 1.00 86.75 109 THR A C 1
ATOM 897 O O . THR A 1 109 ? -18.826 9.604 16.648 1.00 86.75 109 THR A O 1
ATOM 900 N N . GLU A 1 110 ? -19.500 7.774 17.725 1.00 84.00 110 GLU A N 1
ATOM 901 C CA . GLU A 1 110 ? -19.600 8.408 19.044 1.00 84.00 110 GLU A CA 1
ATOM 902 C C . GLU A 1 110 ? -19.419 7.391 20.186 1.00 84.00 110 GLU A C 1
ATOM 904 O O . GLU A 1 110 ? -19.115 6.220 19.958 1.00 84.00 110 GLU A O 1
ATOM 909 N N . GLY A 1 111 ? -19.525 7.839 21.439 1.00 86.25 111 GLY A N 1
ATOM 910 C CA . GLY A 1 111 ? -19.505 6.955 22.608 1.00 86.25 111 GLY A CA 1
ATOM 911 C C . GLY A 1 111 ? -18.117 6.472 23.049 1.00 86.25 111 GLY A C 1
ATOM 912 O O . GLY A 1 111 ? -17.093 7.118 22.799 1.00 86.25 111 GLY A O 1
ATOM 913 N N . CYS A 1 112 ? -18.103 5.352 23.778 1.00 87.31 112 CYS A N 1
ATOM 914 C CA . CYS A 1 112 ? -16.923 4.816 24.463 1.00 87.31 112 CYS A CA 1
ATOM 915 C C . CYS A 1 112 ? -15.968 4.042 23.532 1.00 87.31 112 CYS A C 1
ATOM 917 O O . CYS A 1 112 ? -16.244 3.852 22.352 1.00 87.31 112 CYS A O 1
ATOM 919 N N . LEU A 1 113 ? -14.824 3.602 24.066 1.00 92.00 113 LEU A N 1
ATOM 920 C CA . LEU A 1 113 ? -13.807 2.863 23.306 1.00 92.00 113 LEU A CA 1
ATOM 921 C C . LEU A 1 113 ? -14.145 1.378 23.081 1.00 92.00 113 LEU A C 1
ATOM 923 O O . LEU A 1 113 ? -13.434 0.724 22.327 1.00 92.00 113 LEU A O 1
ATOM 927 N N . HIS A 1 114 ? -15.192 0.836 23.708 1.00 93.69 114 HIS A N 1
ATOM 928 C CA . HIS A 1 114 ? -15.638 -0.543 23.484 1.00 93.69 114 HIS A CA 1
ATOM 929 C C . HIS A 1 114 ? -16.429 -0.635 22.182 1.00 93.69 114 HIS A C 1
ATOM 931 O O . HIS A 1 114 ? -17.486 -0.022 22.047 1.00 93.69 114 HIS A O 1
ATOM 937 N N . ILE A 1 115 ? -15.918 -1.408 21.227 1.00 94.31 115 ILE A N 1
ATOM 938 C CA . ILE A 1 115 ? -16.531 -1.592 19.914 1.00 94.31 115 ILE A CA 1
ATOM 939 C C . ILE A 1 115 ? -16.842 -3.063 19.689 1.00 94.31 115 ILE A C 1
ATOM 941 O O . ILE A 1 115 ? -15.987 -3.926 19.872 1.00 94.31 115 ILE A O 1
ATOM 945 N N . SER A 1 116 ? -18.063 -3.332 19.229 1.00 94.56 116 SER A N 1
ATOM 946 C CA . SER A 1 116 ? -18.497 -4.643 18.745 1.00 94.56 116 SER A CA 1
ATOM 947 C C . SER A 1 116 ? -18.447 -4.668 17.219 1.00 94.56 116 SER A C 1
ATOM 949 O O . SER A 1 116 ? -19.203 -3.969 16.546 1.00 94.56 116 SER A O 1
ATOM 951 N N . CYS A 1 117 ? -17.546 -5.464 16.648 1.00 95.88 117 CYS A N 1
ATOM 952 C CA . CYS A 1 117 ? -17.453 -5.635 15.201 1.00 95.88 117 CYS A CA 1
ATOM 953 C C . CYS A 1 117 ? -18.634 -6.454 14.652 1.00 95.88 117 CYS A C 1
ATOM 955 O O . CYS A 1 117 ? -19.171 -7.320 15.338 1.00 95.88 117 CYS A O 1
ATOM 957 N N . ARG A 1 118 ? -18.943 -6.304 13.355 1.00 95.38 118 ARG A N 1
ATOM 958 C CA . ARG A 1 118 ? -19.900 -7.161 12.621 1.00 95.38 118 ARG A CA 1
ATOM 959 C C . ARG A 1 118 ? -19.558 -8.657 12.656 1.00 95.38 118 A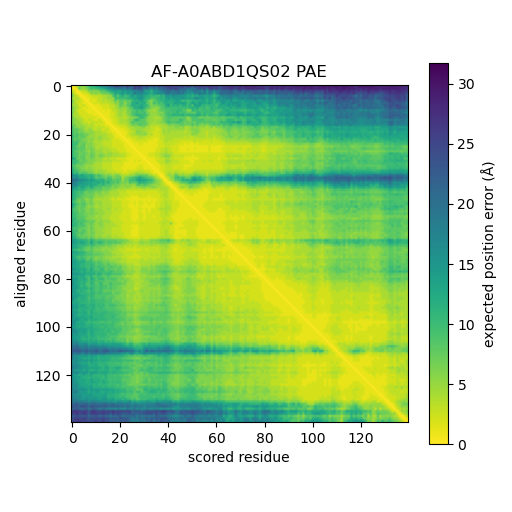RG A C 1
ATOM 961 O O . ARG A 1 118 ? -20.433 -9.482 12.435 1.00 95.38 118 ARG A O 1
ATOM 968 N N . CYS A 1 119 ? -18.300 -9.019 12.925 1.00 96.88 119 CYS A N 1
ATOM 969 C CA . CYS A 1 119 ? -17.884 -10.412 13.134 1.00 96.88 119 CYS A CA 1
ATOM 970 C C . CYS A 1 119 ? -18.063 -10.906 14.588 1.00 96.88 119 CYS A C 1
ATOM 972 O O . CYS A 1 119 ? -17.523 -11.957 14.953 1.00 96.88 119 CYS A O 1
ATOM 974 N N . ASN A 1 120 ? -18.788 -10.140 15.411 1.00 96.00 120 ASN A N 1
ATOM 975 C CA . ASN A 1 120 ? -19.045 -10.352 16.838 1.00 96.00 120 ASN A CA 1
ATOM 976 C C . ASN A 1 120 ? -17.786 -10.336 17.721 1.00 96.00 120 ASN A C 1
ATOM 978 O O . ASN A 1 120 ? -17.783 -10.904 18.808 1.00 96.00 120 ASN A O 1
ATOM 982 N N . PHE A 1 121 ? -16.693 -9.730 17.249 1.00 96.69 121 PHE A N 1
ATOM 983 C CA . PHE A 1 121 ? -15.500 -9.521 18.065 1.00 96.69 121 PHE A CA 1
ATOM 984 C C . PHE A 1 121 ? -15.562 -8.168 18.760 1.00 96.69 121 PHE A C 1
ATOM 986 O O . PHE A 1 121 ? -15.780 -7.149 18.101 1.00 96.69 121 PHE A O 1
ATOM 993 N N . GLU A 1 122 ? -15.327 -8.170 20.065 1.00 95.69 122 GLU A N 1
ATOM 994 C CA . GLU A 1 122 ? -15.323 -6.971 20.891 1.00 95.69 122 GLU A CA 1
ATOM 995 C C . GLU A 1 122 ? -13.894 -6.529 21.193 1.00 95.69 122 GLU A C 1
ATOM 997 O O . GLU A 1 122 ? -13.066 -7.323 21.645 1.00 95.69 122 GLU A O 1
ATOM 1002 N N . PHE A 1 123 ? -13.592 -5.261 20.936 1.00 95.56 123 PHE A N 1
ATOM 1003 C CA . PHE A 1 123 ? -12.242 -4.729 21.085 1.00 95.56 123 PHE A CA 1
ATOM 1004 C C . PHE A 1 123 ? -12.243 -3.258 21.490 1.00 95.56 123 PHE A C 1
ATOM 1006 O O . PHE A 1 123 ? -13.242 -2.551 21.350 1.00 95.56 123 PHE A O 1
ATOM 1013 N N . CYS A 1 124 ? -11.107 -2.799 22.009 1.00 94.81 124 CYS A N 1
ATOM 1014 C CA . CYS A 1 124 ? -10.871 -1.392 22.289 1.00 94.81 124 CYS A CA 1
ATOM 1015 C C . CYS A 1 124 ? -10.478 -0.657 21.007 1.00 94.81 124 CYS A C 1
ATOM 1017 O O . CYS A 1 124 ? -9.482 -0.997 20.373 1.00 94.81 124 CYS A O 1
ATOM 1019 N N . TYR A 1 125 ? -11.210 0.391 20.645 1.00 94.12 125 TYR A N 1
ATOM 1020 C CA . TYR A 1 125 ? -10.946 1.162 19.432 1.00 94.12 125 TYR A CA 1
ATOM 1021 C C . TYR A 1 125 ? -9.579 1.867 19.447 1.00 94.12 125 TYR A C 1
ATOM 1023 O O . TYR A 1 125 ? -8.931 1.975 18.409 1.00 94.12 125 TYR A O 1
ATOM 1031 N N . ALA A 1 126 ? -9.118 2.297 20.627 1.00 92.06 126 ALA A N 1
ATOM 1032 C CA . ALA A 1 126 ? -7.863 3.035 20.770 1.00 92.06 126 ALA A CA 1
ATOM 1033 C C . ALA A 1 126 ? -6.618 2.156 20.571 1.00 92.06 126 ALA A C 1
ATOM 1035 O O . ALA A 1 126 ? -5.671 2.579 19.920 1.00 92.06 126 ALA A O 1
ATOM 1036 N N . CYS A 1 127 ? -6.602 0.935 21.120 1.00 92.06 127 CYS A N 1
ATOM 1037 C CA . CYS A 1 127 ? -5.416 0.066 21.073 1.00 92.06 127 CYS A CA 1
ATOM 1038 C C . CYS A 1 127 ? -5.585 -1.199 20.223 1.00 92.06 127 CYS A C 1
ATOM 1040 O O . CYS A 1 127 ? -4.600 -1.875 19.953 1.00 92.06 127 CYS A O 1
ATOM 1042 N N . GLY A 1 128 ? -6.805 -1.542 19.806 1.00 92.56 128 GLY A N 1
ATOM 1043 C CA . GLY A 1 128 ? -7.068 -2.767 19.054 1.00 92.56 128 GLY A CA 1
ATOM 1044 C C . GLY A 1 128 ? -6.973 -4.049 19.888 1.00 92.56 128 GLY A C 1
ATOM 1045 O O . GLY A 1 128 ? -6.967 -5.132 19.319 1.00 92.56 128 GLY A O 1
ATOM 1046 N N . GLU A 1 129 ? -6.905 -3.977 21.218 1.00 93.25 129 GLU A N 1
ATOM 1047 C CA . GLU A 1 129 ? -6.877 -5.176 22.063 1.00 93.25 129 GLU A CA 1
ATOM 1048 C C . GLU A 1 129 ? -8.276 -5.738 22.323 1.00 93.25 129 GLU A C 1
ATOM 1050 O O . GLU A 1 129 ? -9.281 -5.022 22.268 1.00 93.25 129 GLU A O 1
ATOM 1055 N N . THR A 1 130 ? -8.338 -7.037 22.633 1.00 94.38 130 THR A N 1
ATOM 1056 C CA . THR A 1 130 ? -9.598 -7.713 22.988 1.00 94.38 130 THR A CA 1
ATOM 1057 C C . THR A 1 130 ? -10.233 -7.034 24.198 1.00 94.38 130 THR A C 1
ATOM 1059 O O . THR A 1 130 ? -9.564 -6.786 25.204 1.00 94.38 130 THR A O 1
ATOM 1062 N N . TRP A 1 131 ? -11.536 -6.763 24.129 1.00 94.06 131 TRP A N 1
ATOM 1063 C CA . TRP A 1 131 ? -12.239 -6.172 25.259 1.00 94.06 131 TRP A CA 1
ATOM 1064 C C . TRP A 1 131 ? -12.425 -7.205 26.377 1.00 94.06 131 TRP A C 1
ATOM 1066 O O . TRP A 1 131 ? -12.964 -8.289 26.159 1.00 94.06 131 TRP A O 1
ATOM 1076 N N . THR A 1 132 ? -11.967 -6.878 27.585 1.00 89.44 132 THR A N 1
ATOM 1077 C CA . THR A 1 132 ? -12.105 -7.721 28.783 1.00 89.44 132 THR A CA 1
ATOM 1078 C C . THR A 1 132 ? -12.562 -6.878 29.970 1.00 89.44 132 THR A C 1
ATOM 1080 O O . THR A 1 132 ? -12.446 -5.654 29.955 1.00 89.44 132 THR A O 1
ATOM 1083 N N . SER A 1 133 ? -13.065 -7.514 31.031 1.00 84.56 133 SER A N 1
ATOM 1084 C CA . SER A 1 133 ? -13.546 -6.815 32.236 1.00 84.56 133 SER A CA 1
ATOM 1085 C C . SER A 1 133 ? -12.466 -6.005 32.963 1.00 84.56 133 SER A C 1
ATOM 1087 O O . SER A 1 133 ? -12.789 -5.095 33.720 1.00 84.56 133 SER A O 1
ATOM 1089 N N . THR A 1 134 ? -11.190 -6.316 32.733 1.00 86.12 134 THR A N 1
ATOM 1090 C CA . THR A 1 134 ? -10.036 -5.610 33.305 1.00 86.12 134 THR A CA 1
ATOM 1091 C C . THR A 1 134 ? -9.410 -4.605 32.340 1.00 86.12 134 THR A C 1
ATOM 1093 O O . THR A 1 134 ? -8.405 -3.983 32.676 1.00 86.12 134 THR A O 1
ATOM 1096 N N . HIS A 1 135 ? -9.965 -4.443 31.137 1.00 82.50 135 HIS A N 1
ATOM 1097 C CA . HIS A 1 135 ? -9.455 -3.494 30.159 1.00 82.50 135 HIS A CA 1
ATOM 1098 C C . HIS A 1 135 ? -9.827 -2.058 30.573 1.00 82.50 135 HIS A C 1
ATOM 1100 O O . HIS A 1 135 ? -10.989 -1.661 30.513 1.00 82.50 135 HIS A O 1
ATOM 1106 N N . GLY A 1 136 ? -8.839 -1.239 30.943 1.00 76.69 136 GLY A N 1
ATOM 1107 C CA . GLY A 1 136 ? -9.048 0.155 31.348 1.00 76.69 136 GLY A CA 1
ATOM 1108 C C . GLY A 1 136 ? -7.842 1.054 31.070 1.00 76.69 136 GLY A C 1
ATOM 1109 O O . GLY A 1 136 ? -6.744 0.575 30.811 1.00 76.69 136 GLY A O 1
ATOM 1110 N N . GLY A 1 137 ? -8.051 2.374 31.117 1.00 80.31 137 GLY A N 1
ATOM 1111 C CA . GLY A 1 137 ? -6.975 3.374 31.030 1.00 80.31 137 GLY A CA 1
ATOM 1112 C C . GLY A 1 137 ? -6.576 3.831 29.622 1.00 80.31 137 GLY A C 1
ATOM 1113 O O . GLY A 1 137 ? -5.730 4.715 29.502 1.00 80.31 137 GLY A O 1
ATOM 1114 N N . CYS A 1 138 ? -7.186 3.296 28.563 1.00 83.31 138 CYS A N 1
ATOM 1115 C CA . CYS A 1 138 ? -6.936 3.770 27.202 1.00 83.31 138 CYS A CA 1
ATOM 1116 C C . CYS A 1 138 ? -7.570 5.145 26.971 1.00 83.31 138 CYS A C 1
ATOM 1118 O O . CYS A 1 138 ? -8.715 5.391 27.358 1.00 83.31 138 CYS A O 1
ATOM 1120 N N . ARG A 1 139 ? -6.814 6.032 26.325 1.00 77.56 139 ARG A N 1
ATOM 1121 C CA . ARG A 1 139 ? -7.291 7.330 25.845 1.00 77.56 139 ARG A CA 1
ATOM 1122 C C . ARG A 1 139 ? -7.363 7.298 24.313 1.00 77.56 139 ARG A C 1
ATOM 1124 O O . ARG A 1 139 ? -6.580 6.546 23.733 1.00 77.56 139 ARG A O 1
ATOM 1131 N N . PRO A 1 140 ? -8.314 8.028 23.703 1.00 66.94 140 PRO A N 1
ATOM 1132 C CA . PRO A 1 140 ? -8.373 8.202 22.254 1.00 66.94 140 PRO A CA 1
ATOM 1133 C C . PRO A 1 140 ? -7.099 8.844 21.706 1.00 66.94 140 PRO A C 1
ATOM 1135 O O . PRO A 1 140 ? -6.505 9.670 22.441 1.00 66.94 140 PRO A O 1
#